Protein AF-A0A5S4UPV0-F1 (afdb_monomer_lite)

Structure (mmCIF, N/CA/C/O backbone):
data_AF-A0A5S4UPV0-F1
#
_entry.id   AF-A0A5S4UPV0-F1
#
loop_
_atom_site.group_PDB
_atom_site.id
_atom_site.type_symbol
_atom_site.label_atom_id
_atom_site.label_alt_id
_atom_site.label_comp_id
_atom_site.label_asym_id
_atom_site.label_entity_id
_atom_site.label_seq_id
_atom_site.pdbx_PDB_ins_code
_atom_site.Cartn_x
_atom_site.Cartn_y
_atom_site.Cartn_z
_atom_site.occupancy
_atom_site.B_iso_or_equiv
_atom_site.auth_seq_id
_atom_site.auth_comp_id
_atom_site.auth_asym_id
_atom_site.auth_atom_id
_atom_site.pdbx_PDB_model_num
ATOM 1 N N . MET A 1 1 ? -27.529 26.828 -39.174 1.00 45.09 1 MET A N 1
ATOM 2 C CA . MET A 1 1 ? -26.658 25.628 -39.258 1.00 45.09 1 MET A CA 1
ATOM 3 C C . MET A 1 1 ? -25.237 26.109 -38.964 1.00 45.09 1 MET A C 1
ATOM 5 O O . MET A 1 1 ? -24.849 27.057 -39.616 1.00 45.09 1 MET A O 1
ATOM 9 N N . LYS A 1 2 ? -24.437 25.672 -37.988 1.00 45.09 2 LYS A N 1
ATOM 10 C CA . LYS A 1 2 ? -24.324 24.445 -37.190 1.00 45.09 2 LYS A CA 1
ATOM 11 C C . LYS A 1 2 ? -23.985 24.844 -35.740 1.00 45.09 2 LYS A C 1
ATOM 13 O O . LYS A 1 2 ? -22.992 25.525 -35.519 1.00 45.09 2 LYS A O 1
ATOM 18 N N . LYS A 1 3 ? -24.794 24.421 -34.765 1.00 54.25 3 LYS A N 1
ATOM 19 C CA . LYS A 1 3 ? -24.406 24.403 -33.347 1.00 54.25 3 LYS A CA 1
ATOM 20 C C . LYS A 1 3 ? -23.714 23.057 -33.121 1.00 54.25 3 LYS A C 1
ATOM 22 O O . LYS A 1 3 ? -24.399 22.052 -32.989 1.00 54.25 3 LYS A O 1
ATOM 27 N N . ILE A 1 4 ? -22.385 23.026 -33.186 1.00 61.28 4 ILE A N 1
ATOM 28 C CA . ILE A 1 4 ? -21.580 21.863 -32.777 1.00 61.28 4 ILE A CA 1
ATOM 29 C C . ILE A 1 4 ? -21.404 22.026 -31.265 1.00 61.28 4 ILE A C 1
ATOM 31 O O . ILE A 1 4 ? -20.625 22.851 -30.812 1.00 61.28 4 ILE A O 1
ATOM 35 N N . SER A 1 5 ? -22.414 21.621 -30.502 1.00 55.94 5 SER A N 1
ATOM 36 C CA . SER A 1 5 ? -22.429 20.353 -29.772 1.00 55.94 5 SER A CA 1
ATOM 37 C C . SER A 1 5 ? -21.249 20.258 -28.808 1.00 55.94 5 SER A C 1
ATOM 39 O O . SER A 1 5 ? -20.194 19.723 -29.133 1.00 55.94 5 SER A O 1
ATOM 41 N N . LEU A 1 6 ? -21.499 20.754 -27.590 1.00 68.88 6 LEU A N 1
ATOM 42 C CA . LEU A 1 6 ? -21.035 20.112 -26.362 1.00 68.88 6 LEU A CA 1
ATOM 43 C C . LEU A 1 6 ? -21.081 18.584 -26.533 1.00 68.88 6 LEU A C 1
ATOM 45 O O . LEU A 1 6 ? -22.064 18.100 -27.096 1.00 68.88 6 LEU A O 1
ATOM 49 N N . ILE A 1 7 ? -20.092 17.860 -25.996 1.00 61.97 7 ILE A N 1
ATOM 50 C CA . ILE A 1 7 ? -20.253 16.652 -25.155 1.00 61.97 7 ILE A CA 1
ATOM 51 C C . ILE A 1 7 ? -18.922 15.877 -25.059 1.00 61.97 7 I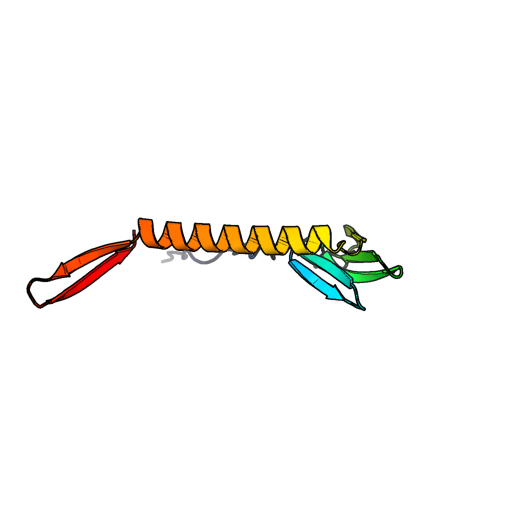LE A C 1
ATOM 53 O O . ILE A 1 7 ? -18.243 15.640 -26.051 1.00 61.97 7 ILE A O 1
ATOM 57 N N . CYS A 1 8 ? -18.636 15.434 -23.831 1.00 53.69 8 CYS A N 1
ATOM 58 C CA . CYS A 1 8 ? -17.710 14.368 -23.436 1.00 53.69 8 CYS A CA 1
ATOM 59 C C . CYS A 1 8 ? -16.204 14.635 -23.509 1.00 53.69 8 CYS A C 1
ATOM 61 O O . CYS A 1 8 ? -15.513 14.129 -24.384 1.00 53.69 8 CYS A O 1
ATOM 63 N N . LEU A 1 9 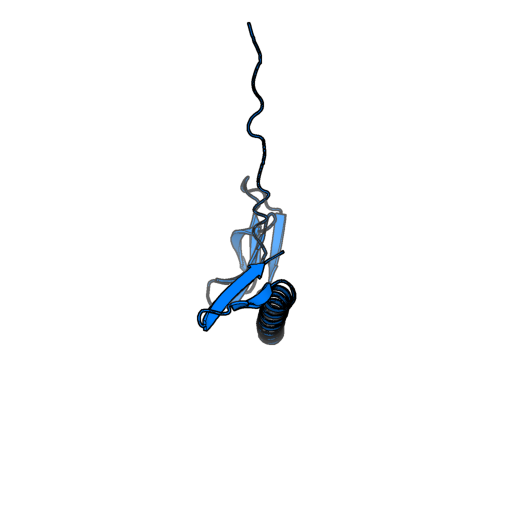? -15.667 15.236 -22.444 1.00 54.28 9 LEU A N 1
ATOM 64 C CA . LEU A 1 9 ? -14.376 14.773 -21.927 1.00 54.28 9 LEU A CA 1
ATOM 65 C C . LEU A 1 9 ? -14.317 14.821 -20.391 1.00 54.28 9 LEU A C 1
ATOM 67 O O . LEU A 1 9 ? -13.396 15.360 -19.788 1.00 54.28 9 LEU A O 1
ATOM 71 N N . LEU A 1 10 ? -15.326 14.236 -19.740 1.00 54.81 10 LEU A N 1
ATOM 72 C CA . LEU A 1 10 ? -15.199 13.785 -18.354 1.00 54.81 10 LEU A CA 1
ATOM 73 C C . LEU A 1 10 ? -14.378 12.488 -18.369 1.00 54.81 10 LEU A C 1
ATOM 75 O O . LEU A 1 10 ? -14.933 11.394 -18.284 1.00 54.81 10 LEU A O 1
ATOM 79 N N . PHE A 1 11 ? -13.054 12.601 -18.513 1.00 56.00 11 PHE A N 1
ATOM 80 C CA . PHE A 1 11 ? -12.160 11.531 -18.074 1.00 56.00 11 PHE A CA 1
ATOM 81 C C . PHE A 1 11 ? -12.283 11.472 -16.557 1.00 56.00 11 PHE A C 1
ATOM 83 O O . PHE A 1 11 ? -11.637 12.213 -15.818 1.00 56.00 11 PHE A O 1
ATOM 90 N N . VAL A 1 12 ? -13.200 10.625 -16.101 1.00 52.09 12 VAL A N 1
ATOM 91 C CA . VAL A 1 12 ? -13.290 10.219 -14.710 1.00 52.09 12 VAL A CA 1
ATOM 92 C C . VAL A 1 12 ? -11.940 9.588 -14.399 1.00 52.09 12 VAL A C 1
ATOM 94 O O . VAL A 1 12 ? -11.651 8.475 -14.835 1.00 52.09 12 VAL A O 1
ATOM 97 N N . LEU A 1 13 ? -11.082 10.330 -13.701 1.00 50.16 13 LEU A N 1
ATOM 98 C CA . LEU A 1 13 ? -9.917 9.791 -13.020 1.00 50.16 13 LEU A CA 1
ATOM 99 C C . LEU A 1 13 ? -10.458 8.837 -11.952 1.00 50.16 13 LEU A C 1
ATOM 101 O O . LEU A 1 13 ? -10.569 9.184 -10.779 1.00 50.16 13 LEU A O 1
ATOM 105 N N . VAL A 1 14 ? -10.838 7.627 -12.364 1.00 52.47 14 VAL A N 1
ATOM 106 C CA . VAL A 1 14 ? -10.903 6.462 -11.487 1.00 52.47 14 VAL A CA 1
ATOM 107 C C . VAL A 1 14 ? -9.462 6.165 -11.093 1.00 52.47 14 VAL A C 1
ATOM 109 O O . VAL A 1 14 ? -8.808 5.269 -11.618 1.00 52.47 14 VAL A O 1
ATOM 112 N N . GLY A 1 15 ? -8.939 7.019 -10.211 1.00 51.25 15 GLY A N 1
ATOM 113 C CA . GLY A 1 15 ? -7.699 6.804 -9.500 1.00 51.25 15 GLY A CA 1
ATOM 114 C C . GLY A 1 15 ? -7.902 5.545 -8.684 1.00 51.25 15 GLY A C 1
ATOM 115 O O . GLY A 1 15 ? -8.538 5.565 -7.632 1.00 51.25 15 GLY A O 1
ATOM 116 N N . CYS A 1 16 ? -7.444 4.436 -9.246 1.00 60.03 16 CYS A N 1
ATOM 117 C CA . CYS A 1 16 ? -7.431 3.147 -8.597 1.00 60.03 16 CYS A CA 1
ATOM 118 C C . CYS A 1 16 ? -6.633 3.347 -7.295 1.00 60.03 16 CYS A C 1
ATOM 120 O O . CYS A 1 16 ? -5.510 3.851 -7.307 1.00 60.03 16 CYS A O 1
ATOM 122 N N . SER A 1 17 ? -7.295 3.166 -6.154 1.00 74.00 17 SER A N 1
ATOM 123 C CA . SER A 1 17 ? -6.697 3.452 -4.852 1.00 74.00 17 SER A CA 1
ATOM 124 C C . SER A 1 17 ? -5.883 2.240 -4.428 1.00 74.00 17 SER A C 1
ATOM 126 O O . SER A 1 17 ? -6.364 1.111 -4.539 1.00 74.00 17 SER A O 1
ATOM 128 N N . ALA A 1 18 ? -4.663 2.472 -3.939 1.00 86.50 18 ALA A N 1
ATOM 129 C CA . ALA A 1 18 ? -3.816 1.400 -3.443 1.00 86.50 18 ALA A CA 1
ATOM 130 C C . ALA A 1 18 ? -4.550 0.616 -2.342 1.00 86.50 18 ALA A C 1
ATOM 132 O O . ALA A 1 18 ? -5.052 1.193 -1.370 1.00 86.50 18 ALA A O 1
ATOM 133 N N . SER A 1 19 ? -4.603 -0.703 -2.484 1.00 91.31 19 SER A N 1
ATOM 134 C CA . SER A 1 19 ? -5.220 -1.603 -1.514 1.00 91.31 19 SER A CA 1
ATOM 135 C C . SER A 1 19 ? -4.356 -2.848 -1.304 1.00 91.31 19 SER A C 1
ATOM 137 O O . SER A 1 19 ? -3.625 -3.246 -2.216 1.00 91.31 19 SER A O 1
ATOM 139 N N . PRO A 1 20 ? -4.390 -3.460 -0.109 1.00 93.25 20 PRO A N 1
ATOM 140 C CA . PRO A 1 20 ? -3.698 -4.709 0.141 1.00 93.25 20 PRO A CA 1
ATOM 141 C C . PRO A 1 20 ? -4.282 -5.812 -0.737 1.00 93.25 20 PRO A C 1
ATOM 143 O O . PRO A 1 20 ? -5.475 -6.104 -0.668 1.00 93.25 20 PRO A O 1
ATOM 146 N N . GLN A 1 21 ? -3.431 -6.456 -1.524 1.00 92.81 21 GLN A N 1
ATOM 147 C CA . GLN A 1 21 ? -3.759 -7.674 -2.250 1.00 92.81 21 GLN A CA 1
ATOM 148 C C . GLN A 1 21 ? -2.916 -8.825 -1.727 1.00 92.81 21 GLN A C 1
ATOM 150 O O . GLN A 1 21 ? -1.723 -8.666 -1.466 1.00 92.81 21 GLN A O 1
ATOM 155 N N . PHE A 1 22 ? -3.555 -9.981 -1.564 1.00 93.44 22 PHE A N 1
ATOM 156 C CA . PHE A 1 22 ? -2.885 -11.196 -1.135 1.00 93.44 22 PHE A CA 1
ATOM 157 C C . PHE A 1 22 ? -2.238 -11.880 -2.335 1.00 93.44 22 PHE A C 1
ATOM 159 O O . PHE A 1 22 ? -2.925 -12.335 -3.249 1.00 93.44 22 PHE A O 1
ATOM 166 N N . LEU A 1 23 ? -0.913 -11.952 -2.327 1.00 91.19 23 LEU A N 1
ATOM 167 C CA . LEU A 1 23 ? -0.107 -12.548 -3.381 1.00 91.19 23 LEU A CA 1
ATOM 168 C C . LEU A 1 23 ? 0.894 -13.492 -2.711 1.00 91.19 23 LEU A C 1
ATOM 170 O O . LEU A 1 23 ? 1.686 -13.073 -1.873 1.00 91.19 23 LEU A O 1
ATOM 174 N N . ARG A 1 24 ? 0.854 -14.782 -3.064 1.00 86.94 24 ARG A N 1
ATOM 175 C CA . ARG A 1 24 ? 1.848 -15.790 -2.636 1.00 86.94 24 ARG A CA 1
ATOM 176 C C . ARG A 1 24 ? 2.126 -15.857 -1.122 1.00 86.94 24 ARG A C 1
ATOM 178 O O . ARG A 1 24 ? 3.262 -16.061 -0.716 1.00 86.94 24 ARG A O 1
ATOM 185 N N . GLY A 1 25 ? 1.103 -15.708 -0.283 1.00 90.38 25 GLY A N 1
ATOM 186 C CA . GLY A 1 25 ? 1.271 -15.812 1.173 1.00 90.38 25 GLY A CA 1
ATOM 187 C C . GLY A 1 25 ? 1.497 -14.481 1.888 1.00 90.38 25 GLY A C 1
ATOM 188 O O . GLY A 1 25 ? 1.459 -14.447 3.115 1.00 90.38 25 GLY A O 1
ATOM 189 N N . HIS A 1 26 ? 1.663 -13.383 1.150 1.00 94.88 26 HIS A N 1
ATOM 190 C CA . HIS A 1 26 ? 1.914 -12.061 1.710 1.00 94.88 26 HIS A CA 1
ATOM 191 C C . HIS A 1 26 ? 0.925 -11.021 1.173 1.00 94.88 26 HIS A C 1
ATOM 193 O O . HIS A 1 26 ? 0.370 -11.161 0.083 1.00 94.88 26 HIS A O 1
ATOM 199 N N . TYR A 1 27 ? 0.696 -9.960 1.946 1.00 95.88 27 TYR A N 1
ATOM 200 C CA . TYR A 1 27 ? -0.119 -8.825 1.515 1.00 95.88 27 TYR A CA 1
ATOM 201 C C . TYR A 1 27 ? 0.770 -7.722 0.959 1.00 95.88 27 TYR A C 1
ATOM 203 O O . TYR A 1 27 ? 1.735 -7.334 1.605 1.00 95.88 27 TYR A O 1
ATOM 211 N N . TYR A 1 28 ? 0.428 -7.170 -0.199 1.00 95.94 28 TYR A N 1
ATOM 212 C CA . TYR A 1 28 ? 1.147 -6.048 -0.802 1.00 95.94 28 TYR A CA 1
ATOM 213 C C . TYR A 1 28 ? 0.168 -4.932 -1.126 1.00 95.94 28 TYR A C 1
ATOM 215 O O . TYR A 1 28 ? -0.905 -5.185 -1.671 1.00 95.94 28 TYR A O 1
ATOM 223 N N . MET A 1 29 ? 0.545 -3.684 -0.852 1.00 93.75 29 MET A N 1
ATOM 224 C CA . MET A 1 29 ? -0.218 -2.541 -1.352 1.00 93.75 29 MET A CA 1
ATOM 225 C C . MET A 1 29 ? -0.059 -2.482 -2.867 1.00 93.75 29 MET A C 1
ATOM 227 O O . MET A 1 29 ? 1.049 -2.269 -3.347 1.00 93.75 29 MET A O 1
ATOM 231 N N . THR A 1 30 ? -1.135 -2.657 -3.623 1.00 93.44 30 THR A N 1
ATOM 232 C CA . THR A 1 30 ? -1.139 -2.644 -5.097 1.00 93.44 30 THR A CA 1
ATOM 233 C C . THR A 1 30 ? -2.414 -1.980 -5.616 1.00 93.44 30 THR A C 1
ATOM 235 O O . THR A 1 30 ? -3.301 -1.625 -4.837 1.00 93.44 30 THR A O 1
ATOM 238 N N . GLY A 1 31 ? -2.510 -1.770 -6.928 1.00 88.81 31 GLY A N 1
ATOM 239 C CA . GLY A 1 31 ? -3.713 -1.231 -7.558 1.00 88.81 31 GLY A CA 1
ATOM 240 C C . GLY A 1 31 ? -3.773 0.292 -7.634 1.00 88.81 31 GLY A C 1
ATOM 241 O O . GLY A 1 31 ? -4.836 0.817 -7.928 1.00 88.81 31 GLY A O 1
ATOM 242 N N . ASP A 1 32 ? -2.670 1.006 -7.405 1.00 91.44 32 ASP A N 1
ATOM 243 C CA . ASP A 1 32 ? -2.542 2.416 -7.803 1.00 91.44 32 ASP A CA 1
ATOM 244 C C . ASP A 1 32 ? -1.835 2.570 -9.153 1.00 91.44 32 ASP A C 1
ATOM 246 O O . ASP A 1 32 ? -1.360 1.595 -9.735 1.00 91.44 32 ASP A O 1
ATOM 250 N N . SER A 1 33 ? -1.761 3.804 -9.658 1.00 90.69 33 SER A N 1
ATOM 251 C CA . SER A 1 33 ? -1.156 4.122 -10.959 1.00 90.69 33 SER A CA 1
ATOM 252 C C . SER A 1 33 ? 0.281 3.627 -11.099 1.00 90.69 33 SER A C 1
ATOM 254 O O . SER A 1 33 ? 0.701 3.281 -12.200 1.00 90.69 33 SER A O 1
ATOM 256 N N . ASN A 1 34 ? 1.018 3.564 -9.989 1.00 92.12 34 ASN A N 1
ATOM 257 C CA . ASN A 1 34 ? 2.402 3.128 -9.973 1.00 92.12 34 ASN A CA 1
ATOM 258 C C . ASN A 1 34 ? 2.525 1.635 -9.688 1.00 92.12 34 ASN A C 1
ATOM 260 O O . ASN A 1 34 ? 3.640 1.150 -9.648 1.00 92.12 34 ASN A O 1
ATOM 264 N N . CYS A 1 35 ? 1.452 0.893 -9.432 1.00 93.12 35 CYS A N 1
ATOM 265 C CA . CYS A 1 35 ? 1.513 -0.553 -9.228 1.00 93.12 35 CYS A CA 1
ATOM 266 C C . CYS A 1 35 ? 0.228 -1.199 -9.733 1.00 93.12 35 CYS A C 1
ATOM 268 O O . CYS A 1 35 ? -0.500 -1.859 -8.986 1.00 93.12 35 CYS A O 1
ATOM 270 N N . ARG A 1 36 ? -0.068 -0.940 -11.009 1.00 92.00 36 ARG A N 1
ATOM 271 C CA . ARG A 1 36 ? -1.231 -1.490 -11.698 1.00 92.00 36 ARG A CA 1
ATOM 272 C C . ARG A 1 36 ? -1.020 -2.961 -12.015 1.00 92.00 36 ARG A C 1
ATOM 274 O O . ARG A 1 36 ? -1.937 -3.756 -11.830 1.00 92.00 36 ARG A O 1
ATOM 281 N N . TYR A 1 37 ? 0.188 -3.307 -12.448 1.00 92.12 37 TYR A N 1
ATOM 282 C CA . TYR A 1 37 ? 0.631 -4.690 -12.560 1.00 92.12 37 TYR A CA 1
ATOM 283 C C . TYR A 1 37 ? 1.766 -4.942 -11.579 1.00 92.12 37 TYR A C 1
ATOM 285 O O . TYR A 1 37 ? 2.554 -4.048 -11.264 1.00 92.12 37 TYR A O 1
ATOM 293 N N . SER A 1 38 ? 1.849 -6.177 -11.099 1.00 93.38 38 SER A N 1
ATOM 294 C CA . SER A 1 38 ? 2.901 -6.613 -10.193 1.00 93.38 38 SER A CA 1
ATOM 295 C C . SER A 1 38 ? 3.529 -7.903 -10.690 1.00 93.38 38 SER A C 1
ATOM 297 O O . SER A 1 38 ? 2.814 -8.817 -11.103 1.00 93.38 38 SER A O 1
ATOM 299 N N . ARG A 1 39 ? 4.853 -8.001 -10.600 1.00 94.19 39 ARG A N 1
ATOM 300 C CA . ARG A 1 39 ? 5.595 -9.249 -10.824 1.00 94.19 39 ARG A CA 1
ATOM 301 C C . ARG A 1 39 ? 6.459 -9.538 -9.611 1.00 94.19 39 ARG A C 1
ATOM 303 O O . ARG A 1 39 ? 6.861 -8.622 -8.900 1.00 94.19 39 ARG A O 1
ATOM 310 N N . GLU A 1 40 ? 6.737 -10.807 -9.368 1.00 91.62 40 GLU A N 1
ATOM 311 C CA . GLU A 1 40 ? 7.629 -11.210 -8.286 1.00 91.62 40 GLU A CA 1
ATOM 312 C C . GLU A 1 40 ? 9.027 -10.610 -8.473 1.00 91.62 40 GLU A C 1
ATOM 314 O O . GLU A 1 40 ? 9.539 -10.522 -9.592 1.00 91.62 40 GLU A O 1
ATOM 319 N N . ARG A 1 41 ? 9.638 -10.199 -7.360 1.00 92.38 41 ARG A N 1
ATOM 320 C CA . ARG A 1 41 ? 11.040 -9.784 -7.311 1.00 92.38 41 ARG A CA 1
ATOM 321 C C . ARG A 1 41 ? 11.838 -10.660 -6.347 1.00 92.38 41 ARG A C 1
ATOM 323 O O . ARG A 1 41 ? 12.905 -11.138 -6.712 1.00 92.38 41 ARG A O 1
ATOM 330 N N . THR A 1 42 ? 11.330 -10.848 -5.133 1.00 93.19 42 THR A N 1
ATOM 331 C CA . THR A 1 42 ? 11.875 -11.760 -4.114 1.00 93.19 42 THR A CA 1
ATOM 332 C C . THR A 1 42 ? 10.720 -12.411 -3.353 1.00 93.19 42 THR A C 1
ATOM 334 O O . THR A 1 42 ? 9.568 -12.023 -3.548 1.00 93.19 42 THR A O 1
ATOM 337 N N . ASP A 1 43 ? 11.019 -13.317 -2.420 1.00 90.81 43 ASP A N 1
ATOM 338 C CA . ASP A 1 43 ? 10.007 -13.965 -1.569 1.00 90.81 43 ASP A CA 1
ATOM 339 C C . ASP A 1 43 ? 9.074 -12.969 -0.859 1.00 90.81 43 ASP A C 1
ATOM 341 O O . ASP A 1 43 ? 7.889 -13.232 -0.680 1.00 90.81 43 ASP A O 1
ATOM 345 N N . THR A 1 44 ? 9.586 -11.790 -0.495 1.00 94.12 44 THR A N 1
ATOM 346 C CA . THR A 1 44 ? 8.851 -10.761 0.256 1.00 94.12 44 THR A CA 1
ATOM 347 C C . THR A 1 44 ? 8.736 -9.433 -0.490 1.00 94.12 44 THR A C 1
ATOM 349 O O . THR A 1 44 ? 8.366 -8.424 0.112 1.00 94.12 44 THR A O 1
ATOM 352 N N . SER A 1 45 ? 9.005 -9.395 -1.802 1.00 95.94 45 SER A N 1
ATOM 353 C CA . SER A 1 45 ? 8.893 -8.163 -2.596 1.00 95.94 45 SER A CA 1
ATOM 354 C C . SER A 1 45 ? 8.394 -8.381 -4.024 1.00 95.94 45 SER A C 1
ATOM 356 O O . SER A 1 45 ? 8.624 -9.416 -4.652 1.00 95.94 45 SER A O 1
ATOM 358 N N . ILE A 1 46 ? 7.730 -7.356 -4.553 1.00 96.81 46 ILE A N 1
ATOM 359 C CA . ILE A 1 46 ? 7.204 -7.304 -5.916 1.00 96.81 46 ILE A CA 1
ATOM 360 C C . ILE A 1 46 ? 7.794 -6.114 -6.672 1.00 96.81 46 ILE A C 1
ATOM 362 O O . ILE A 1 46 ? 8.027 -5.052 -6.096 1.00 96.81 46 ILE A O 1
ATOM 366 N N . ASN A 1 47 ? 7.996 -6.278 -7.974 1.00 97.25 47 ASN A N 1
ATOM 367 C CA . ASN A 1 47 ? 8.143 -5.173 -8.911 1.00 97.25 47 ASN A CA 1
ATOM 368 C C . ASN A 1 47 ? 6.755 -4.661 -9.291 1.00 97.25 47 ASN A C 1
ATOM 370 O O . ASN A 1 47 ? 5.836 -5.451 -9.514 1.00 97.25 47 ASN A O 1
ATOM 374 N N . CYS A 1 48 ? 6.625 -3.347 -9.386 1.00 95.94 48 CYS A N 1
ATOM 375 C CA . CYS A 1 48 ? 5.406 -2.659 -9.762 1.00 95.94 48 CYS A CA 1
ATOM 376 C C . CYS A 1 48 ? 5.557 -2.031 -11.146 1.00 95.94 48 CYS A C 1
ATOM 378 O O . CYS A 1 48 ? 6.615 -1.491 -11.474 1.00 95.94 48 CYS A O 1
ATOM 380 N N . TYR A 1 49 ? 4.485 -2.089 -11.928 1.00 95.69 49 TYR A N 1
ATOM 381 C CA . TYR A 1 49 ? 4.435 -1.560 -13.283 1.00 95.69 49 TYR A CA 1
ATOM 382 C C . TYR A 1 49 ? 3.204 -0.670 -13.469 1.00 95.69 49 TYR A C 1
ATOM 384 O O . TYR A 1 49 ? 2.153 -0.904 -12.852 1.00 95.69 49 TYR A O 1
ATOM 392 N N . ASN A 1 50 ? 3.337 0.356 -14.308 1.00 94.12 50 ASN A N 1
ATOM 393 C CA . ASN A 1 50 ? 2.227 1.222 -14.711 1.00 94.12 50 ASN A CA 1
ATOM 394 C C . ASN A 1 50 ? 1.357 0.556 -15.799 1.00 94.12 50 ASN A C 1
ATOM 396 O O . ASN A 1 50 ? 1.500 -0.627 -16.100 1.00 94.12 50 ASN A O 1
ATOM 400 N N . SER A 1 51 ? 0.408 1.302 -16.373 1.00 93.25 51 SER A N 1
ATOM 401 C CA . SER A 1 51 ? -0.457 0.816 -17.459 1.00 93.25 51 SER A CA 1
ATOM 402 C C . SER A 1 51 ? 0.281 0.418 -18.730 1.00 93.25 51 SER A C 1
ATOM 404 O O . SER A 1 51 ? -0.234 -0.425 -19.461 1.00 93.25 51 SER A O 1
ATOM 406 N N . ASP A 1 52 ? 1.452 1.001 -18.958 1.00 95.06 52 ASP A N 1
ATOM 407 C CA . ASP A 1 52 ? 2.266 0.838 -20.160 1.00 95.06 52 ASP A CA 1
ATOM 408 C C . ASP A 1 52 ? 3.338 -0.256 -19.976 1.00 95.06 52 ASP A C 1
ATOM 410 O O . ASP A 1 52 ? 4.243 -0.393 -20.792 1.00 95.06 52 ASP A O 1
ATOM 414 N N . ASP A 1 53 ? 3.214 -1.060 -18.908 1.00 93.50 53 ASP A N 1
ATOM 415 C CA . ASP A 1 53 ? 4.146 -2.126 -18.505 1.00 93.50 53 ASP A CA 1
ATOM 416 C C . ASP A 1 53 ? 5.566 -1.615 -18.186 1.00 93.50 53 ASP A C 1
ATOM 418 O O . ASP A 1 53 ? 6.532 -2.379 -18.163 1.00 93.50 53 ASP A O 1
ATOM 422 N N . GLU A 1 54 ? 5.708 -0.324 -17.879 1.00 96.69 54 GLU A N 1
ATOM 423 C CA . GLU A 1 54 ? 6.981 0.258 -17.465 1.00 96.69 54 GLU A CA 1
ATOM 424 C C . GLU A 1 54 ? 7.200 0.051 -15.966 1.00 96.69 54 GLU A C 1
ATOM 426 O O . GLU A 1 54 ? 6.293 0.243 -15.150 1.00 96.69 54 GLU A O 1
ATOM 431 N N . LEU A 1 55 ? 8.428 -0.319 -15.594 1.00 95.88 55 LEU A N 1
ATOM 432 C CA . LEU A 1 55 ? 8.826 -0.481 -14.199 1.00 95.88 55 LEU A CA 1
ATOM 433 C C . LEU A 1 55 ? 8.815 0.878 -13.490 1.00 95.88 55 LEU A C 1
ATOM 435 O O . LEU A 1 55 ? 9.614 1.760 -13.792 1.00 95.88 55 LEU A O 1
ATOM 439 N N . THR A 1 56 ? 7.962 1.011 -12.485 1.00 96.38 5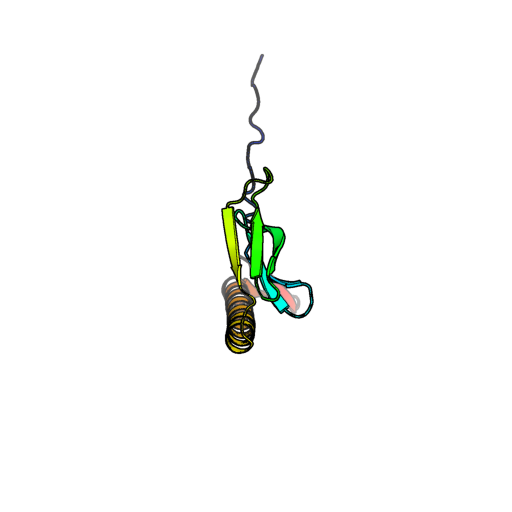6 THR A N 1
ATOM 440 C CA . THR A 1 56 ? 7.820 2.233 -11.675 1.00 96.38 56 THR A CA 1
ATOM 441 C C . THR A 1 56 ? 8.514 2.122 -10.321 1.00 96.38 56 THR A C 1
ATOM 443 O O . THR A 1 56 ? 8.790 3.133 -9.677 1.00 96.38 56 THR A O 1
ATOM 446 N N . GLY A 1 57 ? 8.781 0.898 -9.857 1.00 95.31 57 GLY A N 1
ATOM 447 C CA . GLY A 1 57 ? 9.438 0.652 -8.582 1.00 95.31 57 GLY A CA 1
ATOM 448 C C . GLY A 1 57 ? 9.180 -0.743 -8.033 1.00 95.31 57 GLY A C 1
ATOM 449 O O . GLY A 1 57 ? 8.824 -1.670 -8.758 1.00 95.31 57 GLY A O 1
ATOM 450 N N . TYR A 1 58 ? 9.366 -0.889 -6.725 1.00 95.12 58 TYR A N 1
ATOM 451 C CA . TYR A 1 58 ? 9.144 -2.137 -6.005 1.00 95.12 58 TYR A CA 1
ATOM 452 C C . TYR A 1 58 ? 8.402 -1.885 -4.695 1.00 95.12 58 TYR A C 1
ATOM 454 O O . TYR A 1 58 ? 8.401 -0.772 -4.165 1.00 95.12 58 TYR A O 1
ATOM 462 N N . ARG A 1 59 ? 7.759 -2.929 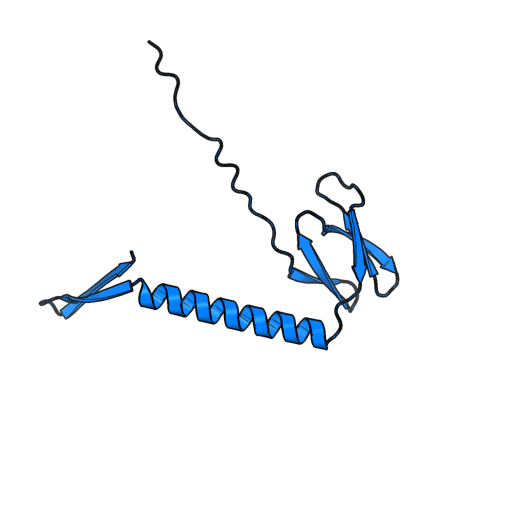-4.171 1.00 94.94 59 ARG A N 1
ATOM 463 C CA . ARG A 1 59 ? 7.058 -2.904 -2.884 1.00 94.94 59 ARG A CA 1
ATOM 464 C C . ARG A 1 59 ? 7.351 -4.161 -2.098 1.00 94.94 59 ARG A C 1
ATOM 466 O O . ARG A 1 59 ? 7.420 -5.248 -2.662 1.00 94.94 59 ARG A O 1
ATOM 473 N N . ASN A 1 60 ? 7.485 -3.995 -0.792 1.00 96.31 60 ASN A N 1
ATOM 474 C CA . ASN A 1 60 ? 7.651 -5.108 0.129 1.00 96.31 60 ASN A CA 1
ATOM 475 C C . ASN A 1 60 ? 6.294 -5.587 0.639 1.00 96.31 60 ASN A C 1
ATOM 477 O O . ASN A 1 60 ? 5.307 -4.843 0.615 1.00 96.31 60 ASN A O 1
ATOM 481 N N . ALA A 1 61 ? 6.275 -6.827 1.113 1.00 96.06 61 ALA A N 1
ATOM 482 C CA . ALA A 1 61 ? 5.165 -7.379 1.862 1.00 96.06 61 ALA A CA 1
ATOM 483 C C . ALA A 1 61 ? 4.862 -6.483 3.068 1.00 96.06 61 ALA A C 1
ATOM 485 O O . ALA A 1 61 ? 5.766 -6.022 3.770 1.00 96.06 61 ALA A O 1
ATOM 486 N N . MET A 1 62 ? 3.579 -6.237 3.299 1.00 95.19 62 MET A N 1
ATOM 487 C CA . MET A 1 62 ? 3.090 -5.574 4.493 1.00 95.19 62 MET A CA 1
ATOM 488 C C . MET A 1 62 ? 3.361 -6.464 5.699 1.00 95.19 62 MET A C 1
ATOM 490 O O . MET A 1 62 ? 3.101 -7.667 5.664 1.00 95.19 62 MET A O 1
ATOM 494 N N . THR A 1 63 ? 3.839 -5.860 6.780 1.00 95.75 63 THR A N 1
ATOM 495 C CA . THR A 1 63 ? 3.880 -6.535 8.078 1.00 95.75 63 THR A CA 1
ATOM 496 C C . THR A 1 63 ? 2.468 -6.675 8.645 1.00 95.75 63 THR A C 1
ATOM 498 O O . THR A 1 63 ? 1.562 -5.914 8.289 1.00 95.75 63 THR A O 1
ATOM 501 N N . ASP A 1 64 ? 2.282 -7.589 9.595 1.00 93.94 64 ASP A N 1
ATOM 502 C CA . ASP A 1 64 ? 0.992 -7.765 10.273 1.00 93.94 64 ASP A CA 1
ATOM 503 C C . ASP A 1 64 ? 0.511 -6.467 10.931 1.00 93.94 64 ASP A C 1
ATOM 505 O O . ASP A 1 64 ? -0.662 -6.106 10.836 1.00 93.94 64 ASP A O 1
ATOM 509 N N . GLN A 1 65 ? 1.433 -5.703 11.522 1.00 94.69 65 GLN A N 1
ATOM 510 C CA . GLN A 1 65 ? 1.130 -4.398 12.105 1.00 94.69 65 GLN A CA 1
ATOM 511 C C . GLN A 1 65 ? 0.637 -3.399 11.045 1.00 94.69 65 GLN A C 1
ATOM 513 O O . GLN A 1 65 ? -0.317 -2.657 11.288 1.00 94.69 65 GLN A O 1
ATOM 518 N N . GLN A 1 66 ? 1.259 -3.373 9.862 1.00 94.06 66 GLN A N 1
ATOM 519 C CA . GLN A 1 66 ? 0.830 -2.504 8.762 1.00 94.06 66 GLN A CA 1
ATOM 520 C C . GLN A 1 66 ? -0.548 -2.909 8.231 1.00 94.06 66 GLN A C 1
ATOM 522 O O . GLN A 1 66 ? -1.365 -2.040 7.922 1.00 94.06 66 GLN A O 1
ATOM 527 N N . LEU A 1 67 ? -0.825 -4.212 8.155 1.00 94.38 67 LEU A N 1
ATOM 528 C CA . LEU A 1 67 ? -2.119 -4.724 7.717 1.00 94.38 67 LEU A CA 1
ATOM 529 C C . LEU A 1 67 ? -3.232 -4.376 8.715 1.00 94.38 67 LEU A C 1
ATOM 531 O O . LEU A 1 67 ? -4.278 -3.869 8.308 1.00 94.38 67 LEU A O 1
ATOM 535 N N . GLN A 1 68 ? -2.989 -4.572 10.013 1.00 95.38 68 GLN A N 1
ATOM 536 C CA . GLN A 1 68 ? -3.927 -4.196 11.074 1.00 95.38 68 GLN A CA 1
ATOM 537 C C . GLN A 1 68 ? -4.223 -2.693 11.055 1.00 95.38 68 GLN A C 1
ATOM 539 O O . GLN A 1 68 ? -5.383 -2.284 11.108 1.00 95.38 68 GLN A O 1
ATOM 544 N N . MET A 1 69 ? -3.185 -1.863 10.912 1.00 95.00 69 MET A N 1
ATOM 545 C CA . MET A 1 69 ? -3.343 -0.412 10.822 1.00 95.00 69 MET A CA 1
ATOM 546 C C . MET A 1 69 ? -4.179 -0.005 9.601 1.00 95.00 69 MET A C 1
ATOM 548 O O . MET A 1 69 ? -5.052 0.856 9.705 1.00 95.00 69 MET A O 1
ATOM 552 N N . TYR A 1 70 ? -3.950 -0.638 8.446 1.00 93.62 70 TYR A N 1
ATOM 553 C CA . TYR A 1 70 ? -4.750 -0.385 7.249 1.00 93.62 70 TYR A CA 1
ATOM 554 C C . TYR A 1 70 ? -6.228 -0.709 7.484 1.00 93.62 70 TYR A C 1
ATOM 556 O O . TYR A 1 70 ? -7.088 0.129 7.216 1.00 93.62 70 TYR A O 1
ATOM 564 N N . GLN A 1 71 ? -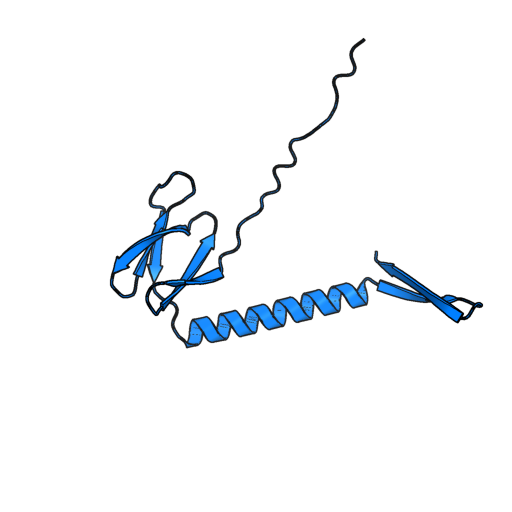6.528 -1.895 8.019 1.00 93.06 71 GLN A N 1
ATOM 565 C CA . GLN A 1 71 ? -7.902 -2.320 8.302 1.00 93.06 71 GLN A CA 1
ATOM 566 C C . GLN A 1 71 ? -8.603 -1.359 9.269 1.00 93.06 71 GLN A C 1
ATOM 568 O O . GLN A 1 71 ? -9.725 -0.923 9.007 1.00 93.06 71 GLN A O 1
ATOM 573 N N . PHE A 1 72 ? -7.912 -0.960 10.337 1.00 94.88 72 PHE A N 1
ATOM 574 C CA . PHE A 1 72 ? -8.419 0.009 11.303 1.00 94.88 72 PHE A CA 1
ATOM 575 C C . PHE A 1 72 ? -8.732 1.368 10.659 1.00 94.88 72 PHE A C 1
ATOM 577 O O . PHE A 1 72 ? -9.808 1.934 10.868 1.00 94.88 72 PHE A O 1
ATOM 584 N N . ASN A 1 73 ? -7.828 1.877 9.820 1.00 92.50 73 ASN A N 1
ATOM 585 C CA . ASN A 1 73 ? -8.032 3.144 9.120 1.00 92.50 73 ASN A CA 1
ATOM 586 C C . ASN A 1 73 ? -9.213 3.076 8.144 1.00 92.50 73 ASN A C 1
ATOM 588 O O . ASN A 1 73 ? -10.029 3.998 8.110 1.00 92.50 73 ASN A O 1
ATOM 592 N N . LYS A 1 74 ? -9.361 1.971 7.402 1.00 90.31 74 LYS A N 1
ATOM 593 C CA . LYS A 1 74 ? -10.502 1.771 6.495 1.00 90.31 74 LYS A CA 1
ATOM 594 C C . LYS A 1 74 ? -11.829 1.768 7.245 1.00 90.31 74 LYS A C 1
ATOM 596 O O . LYS A 1 74 ? -12.757 2.458 6.829 1.00 90.31 74 LYS A O 1
ATOM 601 N N . GLN A 1 75 ? -11.895 1.085 8.386 1.00 91.94 75 GLN A N 1
ATOM 602 C CA . GLN A 1 75 ? -13.091 1.078 9.227 1.00 91.94 75 GLN A CA 1
ATOM 603 C C . GLN A 1 75 ? -13.453 2.491 9.714 1.00 91.94 75 GLN A C 1
ATOM 605 O O . GLN A 1 75 ? -14.617 2.893 9.663 1.00 91.94 75 GLN A O 1
ATOM 610 N N . GLN A 1 76 ? -12.466 3.281 10.146 1.00 90.81 76 GLN A N 1
ATOM 611 C CA . GLN A 1 76 ? -12.709 4.665 10.557 1.00 90.81 76 GLN A CA 1
ATOM 612 C C . GLN A 1 76 ? -13.184 5.558 9.405 1.00 90.81 76 GLN A C 1
ATOM 614 O O . GLN A 1 76 ? -14.070 6.395 9.594 1.00 90.81 76 GLN A O 1
ATOM 619 N N . GLU A 1 77 ? -12.609 5.412 8.211 1.00 88.75 77 GLU A N 1
ATOM 620 C CA . GLU A 1 77 ? -13.053 6.152 7.028 1.00 88.75 77 GLU A CA 1
ATOM 621 C C . GLU A 1 77 ? -14.509 5.838 6.678 1.00 88.75 77 GLU A C 1
ATOM 623 O O . GLU A 1 77 ? -15.283 6.747 6.369 1.00 88.75 77 GLU A O 1
ATOM 628 N N . GLU A 1 78 ? -14.906 4.570 6.757 1.00 86.44 78 GLU A N 1
ATOM 629 C CA . GLU A 1 78 ? -16.282 4.142 6.512 1.00 86.44 78 GLU A CA 1
ATOM 630 C C . GLU A 1 78 ? -17.252 4.734 7.535 1.00 86.44 78 GLU A C 1
ATOM 632 O O . GLU A 1 78 ? -18.288 5.280 7.148 1.00 86.44 78 GLU A O 1
ATOM 637 N N . GLN A 1 79 ? -16.893 4.732 8.821 1.00 86.44 79 GLN A N 1
ATOM 638 C CA . GLN A 1 79 ? -17.696 5.367 9.869 1.00 86.44 79 GLN A CA 1
ATOM 639 C C . GLN A 1 79 ? -17.869 6.871 9.623 1.00 86.44 79 GLN A C 1
ATOM 641 O O . GLN A 1 79 ? -18.986 7.387 9.697 1.00 86.44 79 GLN A O 1
ATOM 646 N N . LYS A 1 80 ? -16.795 7.582 9.256 1.00 85.25 80 LYS A N 1
ATOM 647 C CA . LYS A 1 80 ? -16.863 9.014 8.914 1.00 85.25 80 LYS A CA 1
ATOM 648 C C . LYS A 1 80 ? -17.760 9.265 7.701 1.00 85.25 80 LYS A C 1
ATOM 650 O O . LYS A 1 80 ? -18.557 10.203 7.711 1.00 85.25 80 LYS A O 1
ATOM 655 N N . ARG A 1 81 ? -17.687 8.416 6.668 1.00 80.38 81 ARG A N 1
ATOM 656 C CA . ARG A 1 81 ? -18.575 8.504 5.495 1.00 80.38 81 ARG A CA 1
ATOM 657 C C . ARG A 1 81 ? -20.039 8.285 5.875 1.00 80.38 81 ARG A C 1
ATOM 659 O O . ARG A 1 81 ? -20.897 9.016 5.386 1.00 80.38 81 ARG A O 1
ATOM 666 N N . GLN A 1 82 ? -20.332 7.323 6.749 1.00 74.69 82 GLN A N 1
ATOM 667 C CA . GLN A 1 82 ? -21.692 7.080 7.238 1.00 74.69 82 GLN A CA 1
ATOM 668 C C . GLN A 1 82 ? -22.217 8.265 8.059 1.00 74.69 82 GLN A C 1
ATOM 670 O O . GLN A 1 82 ? -23.323 8.736 7.808 1.00 74.69 82 GLN A O 1
ATOM 675 N N . GLN A 1 83 ? -21.408 8.818 8.966 1.00 66.62 83 GLN A N 1
ATOM 676 C CA . GLN A 1 83 ? -21.789 10.001 9.743 1.00 66.62 83 GLN A CA 1
ATOM 677 C C . GLN A 1 83 ? -22.052 11.225 8.854 1.00 66.62 83 GLN A C 1
ATOM 679 O O . GLN A 1 83 ? -23.028 11.943 9.074 1.00 66.62 83 GLN A O 1
ATOM 684 N N . ASN A 1 84 ? -21.233 11.447 7.822 1.00 64.62 84 ASN A N 1
ATOM 685 C CA . ASN A 1 84 ? -21.452 12.542 6.875 1.00 64.62 84 ASN A CA 1
ATOM 686 C C . ASN A 1 84 ? -22.749 12.370 6.067 1.00 64.62 84 ASN A C 1
ATOM 688 O O . ASN A 1 84 ? -23.442 13.358 5.839 1.00 64.62 84 ASN A O 1
ATOM 692 N N . LYS A 1 85 ? -23.133 11.140 5.694 1.00 59.97 85 LYS A N 1
ATOM 693 C CA . LYS A 1 85 ? -24.436 10.882 5.051 1.00 59.97 85 LYS A CA 1
ATOM 694 C C . LYS A 1 85 ? -25.617 11.226 5.964 1.00 59.97 85 LYS A C 1
ATOM 696 O O . LYS A 1 85 ? -26.585 11.821 5.498 1.00 59.97 85 LYS A O 1
ATOM 701 N N . VAL A 1 86 ? -25.531 10.888 7.253 1.00 59.84 86 VAL A N 1
ATOM 702 C CA . VAL A 1 86 ? -26.597 11.178 8.230 1.00 59.84 86 VAL A CA 1
ATOM 703 C C . VAL A 1 86 ? -26.736 12.681 8.470 1.00 59.84 86 VAL A C 1
ATOM 705 O O . VAL A 1 86 ? -27.848 13.194 8.463 1.00 59.84 86 VAL A O 1
ATOM 708 N N . LYS A 1 87 ? -25.623 13.414 8.613 1.00 58.78 87 LYS A N 1
ATOM 709 C CA . LYS A 1 87 ? -25.659 14.878 8.791 1.00 58.78 87 LYS A CA 1
ATOM 710 C C . LYS A 1 87 ? -26.254 15.616 7.595 1.00 58.78 87 LYS A C 1
ATOM 712 O O . LYS A 1 87 ? -26.841 16.675 7.772 1.00 58.78 87 LYS A O 1
ATOM 717 N N . ASN A 1 88 ? -26.091 15.060 6.399 1.00 56.75 88 ASN A N 1
ATOM 718 C CA . ASN A 1 88 ? -26.569 15.672 5.169 1.00 56.75 88 ASN A CA 1
ATOM 719 C C . ASN A 1 88 ? -27.977 15.208 4.758 1.00 56.75 88 ASN A C 1
ATOM 721 O O . ASN A 1 88 ? -28.392 15.439 3.630 1.00 56.75 88 ASN A O 1
ATOM 725 N N . THR A 1 89 ? -28.705 14.523 5.644 1.00 64.38 89 THR A N 1
ATOM 726 C CA . THR A 1 89 ? -30.078 14.076 5.395 1.00 64.38 89 THR A CA 1
ATOM 727 C C . THR A 1 89 ? -31.003 14.726 6.414 1.00 64.38 89 THR A C 1
ATOM 729 O O . THR A 1 89 ? -30.895 14.461 7.608 1.00 64.38 89 THR A O 1
ATOM 732 N N . ASN A 1 90 ? -31.923 15.573 5.955 1.00 74.38 90 ASN A N 1
ATOM 733 C CA . ASN A 1 90 ? -32.952 16.160 6.806 1.00 74.38 90 ASN A CA 1
ATOM 734 C C . ASN A 1 90 ? -34.272 15.428 6.570 1.00 74.38 90 ASN A C 1
ATOM 736 O O . ASN A 1 90 ? -34.819 15.458 5.467 1.00 74.38 90 ASN A O 1
ATOM 740 N N . CYS A 1 91 ? -34.750 14.735 7.602 1.00 80.00 91 CYS A N 1
ATOM 741 C CA . CYS A 1 91 ? -35.992 13.977 7.566 1.00 80.00 91 CYS A CA 1
ATOM 742 C C . CYS A 1 91 ? -37.043 14.655 8.440 1.00 80.00 91 CYS A C 1
ATOM 744 O O . CYS A 1 91 ? -36.794 14.930 9.613 1.00 80.00 91 CYS A O 1
ATOM 746 N N . TYR A 1 92 ? -38.243 14.852 7.901 1.00 79.25 92 TYR A N 1
ATOM 747 C CA . TYR A 1 92 ? -39.399 15.306 8.666 1.00 79.25 92 TYR A CA 1
ATOM 748 C C . TYR A 1 92 ? -40.590 14.368 8.460 1.00 79.25 92 TYR A C 1
ATOM 750 O O . TYR A 1 92 ? -40.734 13.695 7.435 1.00 79.25 92 TYR A O 1
ATOM 758 N N . ARG A 1 93 ? -41.452 14.295 9.477 1.00 77.69 93 ARG A N 1
ATOM 759 C CA . ARG A 1 93 ? -42.674 13.490 9.444 1.00 77.69 93 ARG A CA 1
ATOM 760 C C . ARG A 1 93 ? -43.795 14.300 8.800 1.00 77.69 93 ARG A C 1
ATOM 762 O O . ARG A 1 93 ? -44.041 15.435 9.200 1.00 77.69 93 ARG A O 1
ATOM 769 N N . THR A 1 94 ? -44.475 13.730 7.813 1.00 74.88 94 THR A N 1
ATOM 770 C CA . THR A 1 94 ? -45.639 14.353 7.183 1.00 74.88 94 THR A CA 1
ATOM 771 C C . THR A 1 94 ? -46.883 14.161 8.047 1.00 74.88 94 THR A C 1
ATOM 773 O O . THR A 1 94 ? -46.978 13.237 8.857 1.00 74.88 94 THR A O 1
ATOM 776 N N . VAL A 1 95 ? -47.876 15.026 7.843 1.00 77.94 95 VAL A N 1
ATOM 777 C CA . VAL A 1 95 ? -49.155 15.012 8.576 1.00 77.94 95 VAL A CA 1
ATOM 778 C C . VAL A 1 95 ? -49.948 13.716 8.334 1.00 77.94 95 VAL A C 1
ATOM 780 O O . VAL A 1 95 ? -50.710 13.283 9.189 1.00 77.94 95 VAL A O 1
ATOM 783 N N . THR A 1 96 ? -49.713 13.043 7.203 1.00 80.81 96 THR A N 1
ATOM 784 C CA . THR A 1 96 ? -50.293 11.732 6.864 1.00 80.81 96 THR A CA 1
ATOM 785 C C . THR A 1 96 ? -49.535 10.546 7.475 1.00 80.81 96 THR A C 1
ATOM 787 O O . THR A 1 96 ? -49.868 9.397 7.201 1.00 80.81 96 THR A O 1
ATOM 790 N N . GLY A 1 97 ? -48.508 10.802 8.293 1.00 79.81 97 GLY A N 1
ATOM 791 C CA . GLY A 1 97 ? -47.699 9.776 8.955 1.00 79.81 97 GLY A CA 1
ATOM 792 C C . GLY A 1 97 ? -46.530 9.235 8.125 1.00 79.81 97 GLY A C 1
ATOM 793 O O . GLY A 1 97 ? -45.768 8.418 8.642 1.00 79.81 97 GLY A O 1
ATOM 794 N N . GLY A 1 98 ? -46.350 9.706 6.887 1.00 79.25 98 GLY A N 1
ATOM 795 C CA . GLY A 1 98 ? -45.199 9.377 6.044 1.00 79.25 98 GLY A CA 1
ATOM 796 C C . GLY A 1 98 ? -43.910 10.049 6.526 1.00 79.25 98 GLY A C 1
ATOM 797 O O . GLY A 1 98 ? -43.941 11.066 7.217 1.00 79.25 98 GLY A O 1
ATOM 798 N N . MET A 1 99 ? -42.755 9.487 6.174 1.00 83.88 99 MET A N 1
ATOM 799 C CA . MET A 1 99 ? -41.445 10.082 6.459 1.00 83.88 99 MET A CA 1
ATOM 800 C C . MET A 1 99 ? -40.863 10.613 5.151 1.00 83.88 99 MET A C 1
ATOM 802 O O . MET A 1 99 ? -40.782 9.865 4.179 1.00 83.88 99 MET A O 1
ATOM 806 N N . ASN A 1 100 ? -40.503 11.897 5.108 1.00 79.69 100 ASN A N 1
ATOM 807 C CA . ASN A 1 100 ? -39.904 12.517 3.930 1.00 79.69 100 ASN A CA 1
ATOM 808 C C . ASN A 1 100 ? -38.491 12.989 4.275 1.00 79.69 100 ASN A C 1
ATOM 810 O O . ASN A 1 100 ? -38.306 13.690 5.268 1.00 79.69 100 ASN A O 1
ATOM 814 N N . CYS A 1 101 ? -37.508 12.564 3.486 1.00 80.50 101 CYS A N 1
ATOM 815 C CA . CYS A 1 101 ? -36.093 12.804 3.730 1.00 80.50 101 CYS A CA 1
ATOM 816 C C . CYS A 1 101 ? -35.462 13.451 2.502 1.00 80.50 101 CYS A C 1
ATOM 818 O O . CYS A 1 101 ? -35.562 12.913 1.400 1.00 80.50 101 CYS A O 1
ATOM 820 N N . THR A 1 102 ? -34.767 14.565 2.710 1.00 69.44 102 THR A N 1
ATOM 821 C CA . THR A 1 102 ? -34.008 15.255 1.665 1.00 69.44 102 THR A CA 1
ATOM 822 C C . THR A 1 102 ? -32.524 15.159 1.985 1.00 69.44 102 THR A C 1
ATOM 824 O O . THR A 1 102 ? -32.116 15.477 3.102 1.00 69.44 102 THR A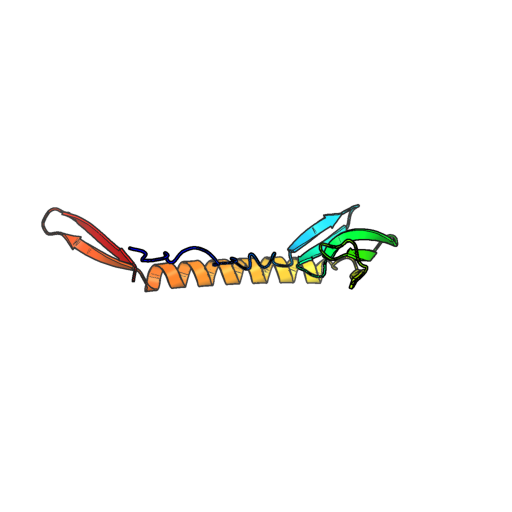 O 1
ATOM 827 N N . THR A 1 103 ? -31.720 14.730 1.013 1.00 68.06 103 THR A N 1
ATOM 828 C CA . THR A 1 103 ? -30.253 14.781 1.089 1.00 68.06 103 THR A CA 1
ATOM 829 C C . THR A 1 103 ? -29.763 16.018 0.332 1.00 68.06 103 THR A C 1
ATOM 831 O O . THR A 1 103 ? -30.225 16.220 -0.793 1.00 68.06 103 THR A O 1
ATOM 834 N N . TYR A 1 104 ? -28.898 16.851 0.928 1.00 59.03 104 TYR A N 1
ATOM 835 C CA . TYR A 1 104 ? -28.360 18.056 0.263 1.00 59.03 104 TYR A CA 1
ATOM 836 C C . TYR A 1 104 ? -27.063 17.796 -0.510 1.00 59.03 104 TYR A C 1
ATOM 838 O O . TYR A 1 104 ? -26.373 16.787 -0.232 1.00 59.03 104 TYR A O 1
#

Foldseek 3Di:
DDDPDDDDDPPPPPQQAFDWDDDQNFTWGAGGQFAVDWDDDDNFKIFGAGPVRDTNGMTGGDDPVRVVVVVVVVVVVVVVVVVVQVVQKDWDADPVRDIDIDGD

Sequence (104 aa):
MKKISLICLLFVLVGCSASPQFLRGHYYMTGDSNCRYSRERTDTSINCYNSDDELTGYRNAMTDQQLQMYQFNKQQEEQKRQQNKVKNTNCYRTVTGGMNCTTY

pLDDT: mean 82.19, std 15.45, range [45.09, 97.25]

Radius of gyration: 22.36 Å; chains: 1; bounding box: 62×41×51 Å

Secondary structure (DSSP, 8-state):
---------------PPPEEEEETTEEEEE-STT-SEEEEEETTEEEEE-TTS-EEEEEEPPPHHHHHHHHHHHHHHHHHHHHHHHHTEEEEE-TTS-EEEEE-